Protein AF-A0A3A4J4P0-F1 (afdb_monomer)

pLDDT: mean 87.92, std 12.77, range [47.03, 98.0]

Secondary structure (DSSP, 8-state):
---HHHHHHHHHHHHHHHHHHHHHHHHHHHHHHHHHHHHHHS-TTHHHHHHHHHHHHHHHHHHHHHHHHHHHHHHHHHHHHT-

Solvent-accessible surface area (backbone atoms only — not comparable to full-atom values): 4431 Å² total; per-residue (Å²): 142,89,75,64,69,62,55,56,52,55,49,52,50,53,50,51,50,60,53,46,51,52,43,49,52,41,35,53,52,28,32,51,50,13,46,54,50,11,65,74,72,70,47,67,66,53,42,23,53,50,21,38,52,54,19,53,52,54,24,50,55,54,49,52,54,52,50,52,52,51,54,53,50,56,55,55,52,57,62,59,77,77,109

Nearest PDB structures (foldseek):
  8yy0-assembly1_U  TM=5.363E-01  e=6.688E+00  Thermus thermophilus HB8
  6r0y-assembly1_T  TM=4.486E-01  e=5.851E+00  Thermus thermophilus HB8
  8yxz-assembly1_U  TM=4.943E-01  e=8.173E+00  Thermus thermophilus HB8
  6s1k-assembly1_K  TM=3.871E-01  e=5.472E+00  Escherichia coli str. K-12 substr. MG1655star

Structure (mmCIF, N/CA/C/O backbone):
data_AF-A0A3A4J4P0-F1
#
_entry.id   AF-A0A3A4J4P0-F1
#
loop_
_atom_site.group_PDB
_atom_site.id
_atom_site.type_symbol
_atom_site.label_atom_id
_atom_site.label_alt_id
_atom_site.label_comp_id
_atom_site.label_asym_id
_atom_site.label_entity_id
_atom_site.label_seq_id
_atom_site.pdbx_PDB_ins_code
_atom_site.Cartn_x
_atom_site.Cartn_y
_atom_site.Cartn_z
_atom_site.occupancy
_atom_site.B_iso_or_equiv
_atom_site.auth_seq_id
_atom_site.auth_comp_id
_atom_site.auth_asym_id
_atom_site.auth_atom_id
_atom_site.pdbx_PDB_model_num
ATOM 1 N N . MET A 1 1 ? 6.044 -13.692 -38.583 1.00 49.97 1 MET A N 1
ATOM 2 C CA . MET A 1 1 ? 6.691 -12.826 -37.575 1.00 49.97 1 MET A CA 1
ATOM 3 C C . MET A 1 1 ? 5.599 -12.310 -36.647 1.00 49.97 1 MET A C 1
ATOM 5 O O . MET A 1 1 ? 4.917 -11.377 -37.024 1.00 49.97 1 MET A O 1
ATOM 9 N N . GLU A 1 2 ? 5.357 -12.953 -35.497 1.00 47.03 2 GLU A N 1
ATOM 10 C CA . GLU A 1 2 ? 4.310 -12.514 -34.550 1.00 47.03 2 GLU A CA 1
ATOM 11 C C . GLU A 1 2 ? 4.574 -13.072 -33.132 1.00 47.03 2 GLU A C 1
ATOM 13 O O . GLU A 1 2 ? 3.868 -13.934 -32.617 1.00 47.03 2 GLU A O 1
ATOM 18 N N . LYS A 1 3 ? 5.681 -12.650 -32.504 1.00 47.91 3 LYS A N 1
ATOM 19 C CA . LYS A 1 3 ? 6.047 -13.048 -31.124 1.00 47.91 3 LYS A CA 1
ATOM 20 C C . LYS A 1 3 ? 6.220 -11.865 -30.156 1.00 47.91 3 LYS A C 1
ATOM 22 O O . LYS A 1 3 ? 6.745 -12.057 -29.068 1.00 47.91 3 LYS A O 1
ATOM 27 N N . ASN A 1 4 ? 5.732 -10.672 -30.506 1.00 55.78 4 ASN A N 1
ATOM 28 C CA . ASN A 1 4 ? 5.904 -9.462 -29.682 1.00 55.78 4 ASN A CA 1
ATOM 29 C C . ASN A 1 4 ? 4.699 -9.116 -28.783 1.00 55.78 4 ASN A C 1
ATOM 31 O O . ASN A 1 4 ? 4.868 -8.413 -27.795 1.00 55.78 4 ASN A O 1
ATOM 35 N N . GLY A 1 5 ? 3.492 -9.629 -29.060 1.00 57.56 5 GLY A N 1
ATOM 36 C CA . GLY A 1 5 ? 2.308 -9.328 -28.235 1.00 57.56 5 GLY A CA 1
ATOM 37 C C . GLY A 1 5 ? 2.292 -10.051 -26.882 1.00 57.56 5 GLY A C 1
ATOM 38 O O . GLY A 1 5 ? 1.864 -9.495 -25.873 1.00 57.56 5 GLY A O 1
ATOM 39 N N . LYS A 1 6 ? 2.811 -11.286 -26.836 1.00 61.62 6 LYS A N 1
ATOM 40 C CA . LYS A 1 6 ? 2.837 -12.087 -25.602 1.00 61.62 6 LYS A CA 1
ATOM 41 C C . LYS A 1 6 ? 3.803 -11.486 -24.577 1.00 61.62 6 LYS A C 1
ATOM 43 O O . LYS A 1 6 ? 3.446 -11.370 -23.413 1.00 61.62 6 LYS A O 1
ATOM 48 N N . THR A 1 7 ? 4.996 -11.067 -24.996 1.00 71.75 7 THR A N 1
ATOM 49 C CA . THR A 1 7 ? 6.042 -10.561 -24.090 1.00 71.75 7 THR A CA 1
ATOM 50 C C . THR A 1 7 ? 5.627 -9.274 -23.376 1.00 71.75 7 THR A C 1
ATOM 52 O O . THR A 1 7 ? 5.771 -9.203 -22.157 1.00 71.75 7 THR A O 1
ATOM 55 N N . GLY A 1 8 ? 5.026 -8.318 -24.092 1.00 84.12 8 GLY A N 1
ATOM 56 C C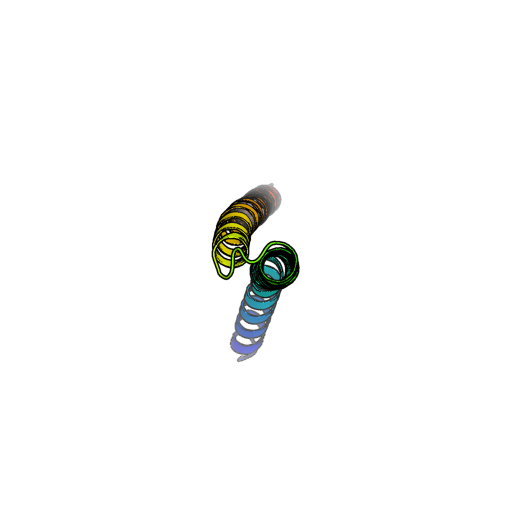A . GLY A 1 8 ? 4.533 -7.070 -23.499 1.00 84.12 8 GLY A CA 1
ATOM 57 C C . GLY A 1 8 ? 3.402 -7.283 -22.488 1.00 84.12 8 GLY A C 1
ATOM 58 O O . GLY A 1 8 ? 3.418 -6.692 -21.409 1.00 84.12 8 GLY A O 1
ATOM 59 N N . PHE A 1 9 ? 2.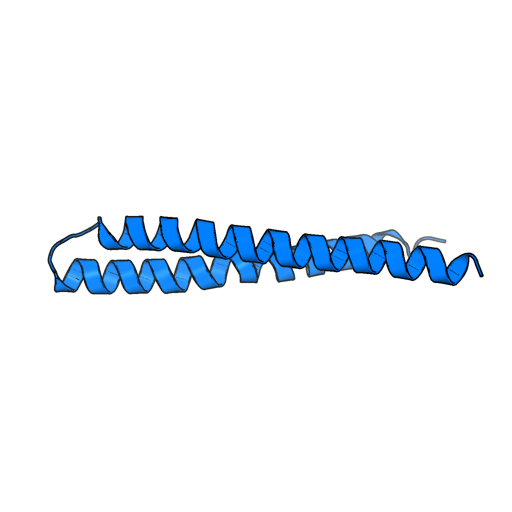457 -8.182 -22.784 1.00 89.31 9 PHE A N 1
ATOM 60 C CA . PHE A 1 9 ? 1.372 -8.515 -21.856 1.00 89.31 9 PHE A CA 1
ATOM 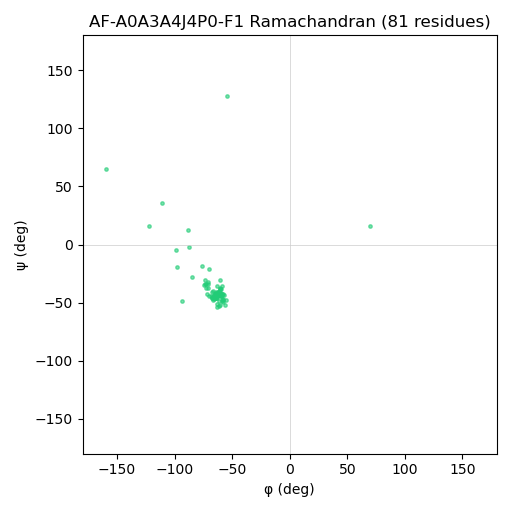61 C C . PHE A 1 9 ? 1.890 -9.172 -20.568 1.00 89.31 9 PHE A C 1
ATOM 63 O O . PHE A 1 9 ? 1.515 -8.756 -19.474 1.00 89.31 9 PHE A O 1
ATOM 70 N N . TRP A 1 10 ? 2.796 -10.152 -20.676 1.00 89.56 10 TRP A N 1
ATOM 71 C CA . TRP A 1 10 ? 3.394 -10.802 -19.502 1.00 89.56 10 TRP A CA 1
ATOM 72 C C . TRP A 1 10 ? 4.214 -9.827 -18.649 1.00 89.56 10 TRP A C 1
ATOM 74 O O . TRP A 1 10 ? 4.185 -9.912 -17.422 1.00 89.56 10 TRP A O 1
ATOM 84 N N . GLN A 1 11 ? 4.907 -8.873 -19.276 1.00 87.56 11 GLN A N 1
ATOM 85 C CA . GLN A 1 11 ? 5.647 -7.825 -18.569 1.00 87.56 11 GLN A CA 1
ATOM 86 C C . GLN A 1 11 ? 4.711 -6.861 -17.837 1.00 87.56 11 GLN A C 1
ATOM 88 O O . GLN A 1 11 ? 4.928 -6.588 -16.657 1.00 87.56 11 GLN A O 1
ATOM 93 N N . ALA A 1 12 ? 3.643 -6.398 -18.492 1.00 88.81 12 ALA A N 1
ATOM 94 C CA . ALA A 1 12 ? 2.633 -5.555 -17.858 1.00 88.81 12 ALA A CA 1
ATOM 95 C C . ALA A 1 12 ? 1.949 -6.276 -16.685 1.00 88.81 12 ALA A C 1
ATOM 97 O O . ALA A 1 12 ? 1.770 -5.688 -15.619 1.00 88.81 12 ALA A O 1
ATOM 98 N N . LEU A 1 13 ? 1.636 -7.564 -16.848 1.00 93.31 13 LEU A N 1
ATOM 99 C CA . LEU A 1 13 ? 1.049 -8.388 -15.795 1.00 93.31 13 LEU A CA 1
ATOM 100 C C . LEU A 1 13 ? 2.005 -8.566 -14.608 1.00 93.31 13 LEU A C 1
ATOM 102 O O . LEU A 1 13 ? 1.592 -8.405 -13.462 1.00 93.31 13 LEU A O 1
ATOM 106 N N . SER A 1 14 ? 3.288 -8.838 -14.863 1.00 90.62 14 SER A N 1
ATOM 107 C CA . SER A 1 14 ? 4.304 -8.925 -13.807 1.00 90.62 14 SER A CA 1
ATOM 108 C C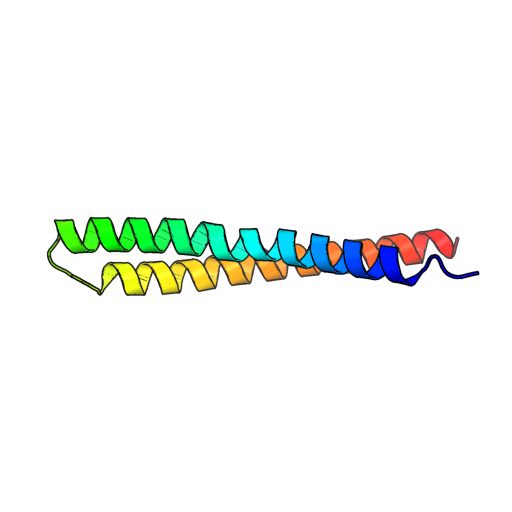 . SER A 1 14 ? 4.453 -7.606 -13.047 1.00 90.62 14 SER A C 1
ATOM 110 O O . SER A 1 14 ? 4.622 -7.615 -11.829 1.00 90.62 14 SER A O 1
ATOM 112 N N . LEU A 1 15 ? 4.378 -6.473 -13.749 1.00 89.94 15 LEU A N 1
ATOM 113 C CA . LEU A 1 15 ? 4.455 -5.147 -13.140 1.00 89.94 15 LEU A CA 1
ATOM 114 C C . LEU A 1 15 ? 3.229 -4.867 -12.259 1.00 89.94 15 LEU A C 1
ATOM 116 O O . LEU A 1 15 ? 3.357 -4.422 -11.119 1.00 89.94 15 LEU A O 1
ATOM 120 N N . ALA A 1 16 ? 2.037 -5.176 -12.775 1.00 91.19 16 ALA A N 1
ATOM 121 C CA . ALA A 1 16 ? 0.786 -5.053 -12.037 1.00 91.19 16 ALA A CA 1
ATOM 122 C C . ALA A 1 16 ? 0.788 -5.925 -10.776 1.00 91.19 16 ALA A C 1
ATOM 124 O O . ALA A 1 16 ? 0.327 -5.486 -9.727 1.00 91.19 16 ALA A O 1
ATOM 125 N N . TRP A 1 17 ? 1.358 -7.128 -10.852 1.00 94.19 17 TRP A N 1
ATOM 126 C CA . TRP A 1 17 ? 1.513 -8.030 -9.713 1.00 94.19 17 TRP A CA 1
ATOM 127 C C . TRP A 1 17 ? 2.447 -7.463 -8.641 1.00 94.19 17 TRP A C 1
ATOM 129 O O . TRP A 1 17 ? 2.109 -7.447 -7.457 1.00 94.19 17 TRP A O 1
ATOM 139 N N . GLU A 1 18 ? 3.601 -6.931 -9.055 1.00 90.88 18 GLU A N 1
ATOM 140 C CA . GLU A 1 18 ? 4.562 -6.318 -8.139 1.00 90.88 18 GLU A CA 1
ATOM 141 C C . GLU A 1 18 ? 3.949 -5.124 -7.394 1.00 90.88 18 GLU A C 1
ATOM 143 O O . GLU A 1 18 ? 4.105 -5.006 -6.178 1.00 90.88 18 GLU A O 1
ATOM 148 N N . PHE A 1 19 ? 3.210 -4.262 -8.095 1.00 91.69 19 PHE A N 1
ATOM 149 C CA . PHE A 1 19 ? 2.506 -3.146 -7.463 1.00 91.69 19 PHE A CA 1
ATOM 150 C C . PHE A 1 19 ? 1.289 -3.587 -6.651 1.00 91.69 19 PHE A C 1
ATOM 152 O O . PHE A 1 19 ? 1.026 -3.017 -5.591 1.00 91.69 19 PHE A O 1
ATOM 159 N N . GLY A 1 20 ? 0.591 -4.631 -7.094 1.00 94.19 20 GLY A N 1
ATOM 160 C CA . GLY A 1 20 ? -0.560 -5.199 -6.404 1.00 94.19 20 GLY A CA 1
ATOM 161 C C . GLY A 1 20 ? -0.224 -5.584 -4.969 1.00 94.19 20 GLY A C 1
ATOM 162 O O . GLY A 1 20 ? -0.920 -5.169 -4.047 1.00 94.19 20 GLY A O 1
ATOM 163 N N . TYR A 1 21 ? 0.890 -6.283 -4.745 1.00 95.06 21 TYR A N 1
ATOM 164 C CA . TYR A 1 21 ? 1.302 -6.650 -3.388 1.00 95.06 21 TYR A CA 1
ATOM 165 C C . TYR A 1 21 ? 1.794 -5.483 -2.541 1.00 95.06 21 TYR A C 1
ATOM 167 O O . TYR A 1 21 ? 1.553 -5.470 -1.336 1.00 95.06 21 TYR A O 1
ATOM 175 N N . VAL A 1 22 ? 2.447 -4.492 -3.151 1.00 94.69 22 VAL A N 1
ATOM 176 C CA . VAL A 1 22 ? 2.896 -3.278 -2.446 1.00 94.69 22 VAL A CA 1
ATOM 177 C C . VAL A 1 22 ? 1.720 -2.523 -1.838 1.00 94.69 22 VAL A C 1
ATOM 179 O O . VAL A 1 22 ? 1.888 -1.893 -0.802 1.00 94.69 22 VAL A O 1
ATOM 182 N N . ILE A 1 23 ? 0.546 -2.608 -2.464 1.00 95.19 23 ILE A N 1
ATOM 183 C CA . ILE A 1 23 ? -0.679 -1.947 -2.015 1.00 95.19 23 ILE A CA 1
ATOM 184 C C . ILE A 1 23 ? -1.511 -2.881 -1.126 1.00 95.19 23 ILE A C 1
ATOM 186 O O . ILE A 1 23 ? -1.929 -2.501 -0.035 1.00 95.19 23 ILE A O 1
ATOM 190 N N . ALA A 1 24 ? -1.744 -4.120 -1.563 1.00 96.94 24 ALA A N 1
ATOM 191 C CA . ALA A 1 24 ? -2.638 -5.047 -0.875 1.00 96.94 24 ALA A CA 1
ATOM 192 C C . ALA A 1 24 ? -2.104 -5.477 0.497 1.00 96.94 24 ALA A C 1
ATOM 194 O O . ALA A 1 24 ? -2.879 -5.555 1.450 1.00 96.94 24 ALA A O 1
ATOM 195 N N . ILE A 1 25 ? -0.794 -5.733 0.619 1.00 97.12 25 ILE A N 1
ATOM 196 C CA . ILE A 1 25 ? -0.202 -6.227 1.869 1.00 97.12 25 ILE A CA 1
ATOM 197 C C . ILE A 1 25 ? -0.370 -5.200 3.002 1.00 97.12 25 ILE A C 1
ATOM 199 O O . ILE A 1 25 ? -0.941 -5.569 4.031 1.00 97.12 25 ILE A O 1
ATOM 203 N N . PRO A 1 26 ? 0.039 -3.922 2.849 1.00 96.50 26 PRO A N 1
ATOM 204 C CA . PRO A 1 26 ? -0.198 -2.918 3.881 1.00 96.50 26 PRO A CA 1
ATOM 205 C C . PRO A 1 26 ? -1.685 -2.757 4.205 1.00 96.50 26 PRO A C 1
ATOM 207 O O . PRO A 1 26 ? -2.036 -2.735 5.383 1.00 96.50 26 PRO A O 1
ATOM 210 N N . ILE A 1 27 ? -2.568 -2.727 3.196 1.00 97.38 27 ILE A N 1
ATOM 211 C CA . ILE A 1 27 ? -4.001 -2.487 3.433 1.00 97.38 27 ILE A CA 1
ATOM 212 C C . ILE A 1 27 ? -4.573 -3.590 4.308 1.00 97.38 27 ILE A C 1
ATOM 214 O O . ILE A 1 27 ? -5.218 -3.298 5.311 1.00 97.38 27 ILE A O 1
ATOM 218 N N . VAL A 1 28 ? -4.306 -4.851 3.968 1.00 97.75 28 VAL A N 1
ATOM 219 C CA . VAL A 1 28 ? -4.808 -5.993 4.736 1.00 97.75 28 VAL A CA 1
ATOM 220 C C . VAL A 1 28 ? -4.230 -5.988 6.149 1.00 97.75 28 VAL A C 1
ATOM 222 O O . VAL A 1 28 ? -4.986 -6.127 7.108 1.00 97.75 28 VAL A O 1
ATOM 225 N N . ILE A 1 29 ? -2.920 -5.776 6.303 1.00 98.00 29 ILE A N 1
ATOM 226 C CA . ILE A 1 29 ? -2.267 -5.776 7.619 1.00 98.00 29 ILE A CA 1
ATOM 227 C C . ILE A 1 29 ? -2.844 -4.675 8.515 1.00 98.00 29 ILE A C 1
ATOM 229 O O . ILE A 1 29 ? -3.289 -4.959 9.629 1.00 98.00 29 ILE A O 1
ATOM 233 N N . PHE A 1 30 ? -2.877 -3.429 8.040 1.00 97.69 30 PHE A N 1
ATOM 234 C CA . PHE A 1 30 ? -3.323 -2.297 8.849 1.00 97.69 30 PHE A CA 1
ATOM 235 C C . PHE A 1 30 ? -4.836 -2.274 9.057 1.00 97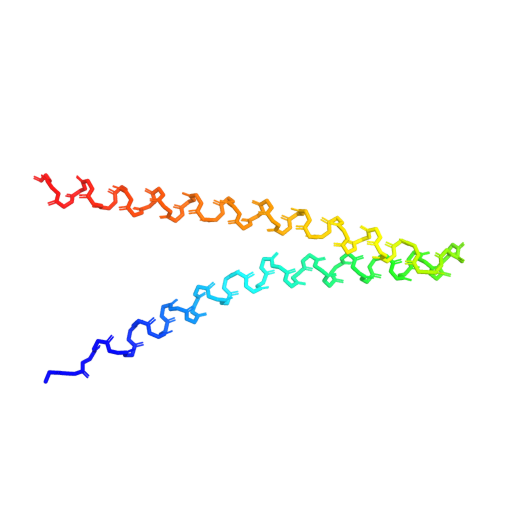.69 30 PHE A C 1
ATOM 237 O O . PHE A 1 30 ? -5.280 -1.892 10.138 1.00 97.69 30 PHE A O 1
ATOM 244 N N . ALA A 1 31 ? -5.637 -2.720 8.086 1.00 96.19 31 ALA A N 1
ATOM 245 C CA . ALA A 1 31 ? -7.081 -2.834 8.271 1.00 96.19 31 ALA A CA 1
ATOM 246 C C . ALA A 1 31 ? -7.432 -3.923 9.294 1.00 96.19 31 ALA A C 1
ATOM 248 O O . ALA A 1 31 ? -8.305 -3.710 10.135 1.00 96.19 31 ALA A O 1
ATOM 249 N N . LEU A 1 32 ? -6.744 -5.074 9.267 1.00 97.06 32 LEU A N 1
ATOM 250 C CA . LEU A 1 32 ? -6.946 -6.129 10.263 1.00 97.06 32 LEU A CA 1
ATOM 251 C C . LEU A 1 32 ? -6.500 -5.678 11.654 1.00 97.06 32 LEU A C 1
ATOM 253 O O . LEU A 1 32 ? -7.261 -5.841 12.606 1.00 97.06 32 LEU A O 1
ATOM 257 N N . LEU A 1 33 ? -5.317 -5.067 11.770 1.00 96.81 33 LEU A N 1
ATOM 258 C CA . LEU A 1 33 ? -4.846 -4.481 13.027 1.00 96.81 33 LEU A CA 1
ATOM 259 C C . LEU A 1 33 ? -5.841 -3.448 13.559 1.00 96.81 33 LEU A C 1
ATOM 261 O O . LEU A 1 33 ? -6.303 -3.574 14.691 1.00 96.81 33 LEU A O 1
ATOM 265 N N . GLY A 1 34 ? -6.231 -2.483 12.727 1.00 95.50 34 GLY A N 1
ATOM 266 C CA . GLY A 1 34 ? -7.196 -1.450 13.088 1.00 95.50 34 GLY A CA 1
ATOM 267 C C . GLY A 1 34 ? -8.524 -2.044 13.551 1.00 95.50 34 GLY A C 1
ATOM 268 O O . GLY A 1 34 ? -9.024 -1.658 14.601 1.00 95.50 34 GLY A O 1
ATOM 269 N N . ARG A 1 35 ? -9.039 -3.072 12.859 1.00 95.25 35 ARG A N 1
ATOM 270 C CA . ARG A 1 35 ? -10.270 -3.776 13.250 1.00 95.25 35 ARG A CA 1
ATOM 271 C C . ARG A 1 35 ? -10.151 -4.495 14.593 1.00 95.25 35 ARG A C 1
ATOM 273 O O . ARG A 1 35 ? -11.108 -4.506 15.366 1.00 95.25 35 ARG A O 1
ATOM 280 N N . ILE A 1 36 ? -9.021 -5.149 14.858 1.00 95.38 36 ILE A N 1
ATOM 281 C CA . ILE A 1 36 ? -8.796 -5.867 16.120 1.00 95.38 36 ILE A CA 1
ATOM 282 C C . ILE A 1 36 ? -8.727 -4.869 17.277 1.00 95.38 36 ILE A C 1
ATOM 284 O O . ILE A 1 36 ? -9.361 -5.085 18.311 1.00 95.38 36 ILE A O 1
ATOM 288 N N . LEU A 1 37 ? -8.009 -3.761 17.093 1.00 94.12 37 LEU A N 1
ATOM 289 C CA . LEU A 1 37 ? -7.922 -2.701 18.092 1.00 94.12 37 LEU A CA 1
ATOM 290 C C . LEU A 1 37 ? -9.284 -2.029 18.312 1.00 94.12 37 LEU A C 1
ATOM 292 O O . LEU A 1 37 ? -9.689 -1.850 19.457 1.00 94.12 37 LEU A O 1
ATOM 296 N N . ASP A 1 38 ? -10.027 -1.752 17.242 1.00 93.06 38 ASP A N 1
ATOM 297 C CA . ASP A 1 38 ? -11.370 -1.173 17.312 1.00 93.06 38 ASP A CA 1
ATOM 298 C C . ASP A 1 38 ? -12.354 -2.035 18.108 1.00 93.06 38 ASP A C 1
ATOM 300 O O . ASP A 1 38 ? -13.200 -1.504 18.829 1.00 93.06 38 ASP A O 1
ATOM 304 N N . LYS A 1 39 ? -12.240 -3.367 18.013 1.00 92.81 39 LYS A N 1
ATOM 305 C CA . LYS A 1 39 ? -13.015 -4.293 18.852 1.00 92.81 39 LYS A CA 1
ATOM 306 C C . LYS A 1 39 ? -12.560 -4.279 20.308 1.00 92.81 39 LYS A C 1
ATOM 308 O O . LYS A 1 39 ? -13.394 -4.406 21.196 1.00 92.81 39 LYS A O 1
ATOM 313 N N . LYS A 1 40 ? -11.254 -4.152 20.556 1.00 93.25 40 LYS A N 1
ATOM 314 C CA . LYS A 1 40 ? -10.682 -4.191 21.909 1.00 93.25 40 LYS A CA 1
ATOM 315 C C . LYS A 1 40 ? -10.978 -2.919 22.708 1.00 93.25 40 LYS A C 1
ATOM 317 O O . LYS A 1 40 ? -11.219 -3.009 23.905 1.00 93.25 40 LYS A O 1
ATOM 322 N N . PHE A 1 41 ? -10.957 -1.758 22.057 1.00 92.81 41 PHE A N 1
ATOM 323 C CA . PHE A 1 41 ? -11.149 -0.453 22.698 1.00 92.81 41 PHE A CA 1
ATOM 324 C C . PHE A 1 41 ? -12.571 0.105 22.555 1.00 92.81 41 PHE A C 1
ATOM 326 O O . PHE A 1 41 ? -12.867 1.154 23.117 1.00 92.81 41 PHE A O 1
ATOM 333 N N . GLY A 1 42 ? -13.453 -0.566 21.806 1.00 89.19 42 GLY A N 1
ATOM 334 C CA . GLY A 1 42 ? -14.809 -0.071 21.548 1.00 89.19 42 GLY A CA 1
ATOM 335 C C . GLY A 1 42 ? -14.853 1.160 20.636 1.00 89.19 42 GLY A C 1
ATOM 336 O O . GLY A 1 42 ? -15.876 1.828 20.561 1.00 89.19 42 GLY A O 1
ATOM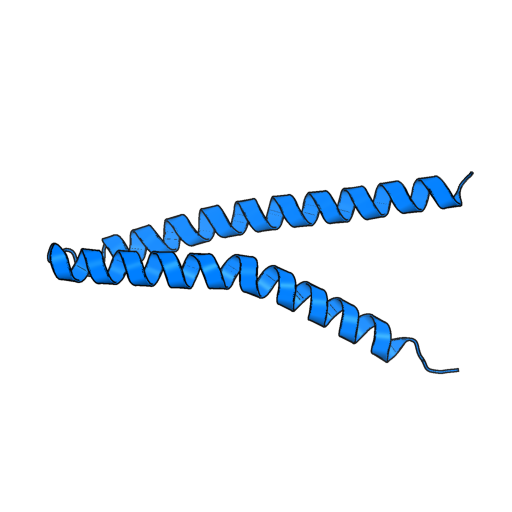 337 N N . THR A 1 43 ? -13.764 1.458 19.924 1.00 87.69 43 THR A N 1
ATOM 338 C CA . THR A 1 43 ? -13.617 2.636 19.049 1.00 87.69 43 THR A CA 1
ATOM 339 C C . THR A 1 43 ? -14.089 2.391 17.616 1.00 87.69 43 THR A C 1
ATOM 341 O O . THR A 1 43 ? -13.809 3.195 16.730 1.00 87.69 43 THR A O 1
ATOM 344 N N . SER A 1 44 ? -14.791 1.282 17.357 1.00 84.31 44 SER A N 1
ATOM 345 C CA . SER A 1 44 ? -15.207 0.898 16.003 1.00 84.31 44 SER A CA 1
ATOM 346 C C . SER A 1 44 ? -16.000 2.016 15.297 1.00 84.31 44 SER A C 1
ATOM 348 O O . SER A 1 44 ? -17.010 2.445 15.857 1.00 84.31 44 SER A O 1
ATOM 350 N N . PRO A 1 45 ? -15.633 2.449 14.066 1.00 88.00 45 PRO A N 1
ATOM 351 C CA . PRO A 1 45 ? -14.556 1.963 13.186 1.00 88.00 45 PRO A CA 1
ATOM 352 C C . PRO A 1 45 ? -13.379 2.958 13.004 1.00 88.00 45 PRO A C 1
ATOM 354 O O . PRO A 1 45 ? -12.847 3.094 11.899 1.00 88.00 45 PRO A O 1
ATOM 357 N N . TRP A 1 46 ? -12.996 3.716 14.036 1.00 94.56 46 TRP A N 1
ATOM 358 C CA . TRP A 1 46 ? -11.996 4.787 13.911 1.00 94.56 46 TRP A CA 1
ATOM 359 C C . TRP A 1 46 ? -10.566 4.281 13.676 1.00 94.56 46 TRP A C 1
ATOM 361 O O . TRP A 1 46 ? -9.864 4.820 12.817 1.00 94.56 46 TRP A O 1
ATOM 371 N N . LEU A 1 47 ? -10.113 3.251 14.399 1.00 92.88 47 LEU A N 1
ATOM 372 C CA . LEU A 1 47 ? -8.745 2.728 14.263 1.00 92.88 47 LEU A CA 1
ATOM 373 C C . LEU A 1 47 ? -8.564 1.939 12.967 1.00 92.88 47 LEU A C 1
ATOM 375 O O . LEU A 1 47 ? -7.482 1.963 12.383 1.00 92.88 47 LEU A O 1
ATOM 379 N N . LEU A 1 48 ? -9.619 1.290 12.472 1.00 94.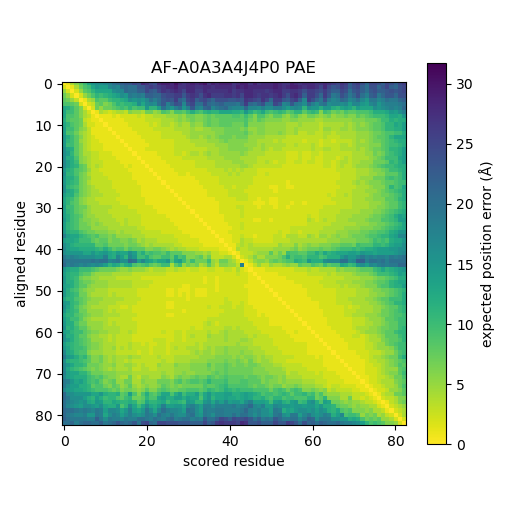62 48 LEU A N 1
ATOM 380 C CA . LEU A 1 48 ? -9.662 0.726 11.127 1.00 94.62 48 LEU A CA 1
ATOM 381 C C 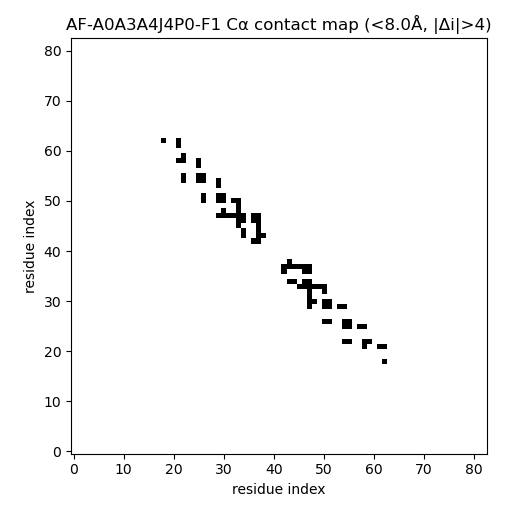. LEU A 1 48 ? -9.437 1.816 10.080 1.00 94.62 48 LEU A C 1
ATOM 383 O O . LEU A 1 48 ? -8.594 1.647 9.198 1.00 94.62 48 LEU A O 1
ATOM 387 N N . LEU A 1 49 ? -10.153 2.938 10.185 1.00 96.50 49 LEU A N 1
ATOM 388 C CA . LEU A 1 49 ? -10.047 4.029 9.217 1.00 96.50 49 LEU A CA 1
ATOM 389 C C . LEU A 1 49 ? -8.650 4.666 9.239 1.00 96.50 49 LEU A C 1
ATOM 391 O O . LEU A 1 49 ? -8.049 4.881 8.185 1.00 96.50 49 LEU A O 1
ATOM 395 N N . ALA A 1 50 ? -8.098 4.879 10.436 1.00 96.31 50 ALA A N 1
ATOM 396 C CA . ALA A 1 50 ? -6.723 5.334 10.616 1.00 96.31 50 ALA A CA 1
ATOM 397 C C . ALA A 1 50 ? -5.708 4.340 10.022 1.00 96.31 50 ALA A C 1
ATOM 399 O O . ALA A 1 50 ? -4.782 4.748 9.323 1.00 96.31 50 ALA A O 1
ATOM 400 N N . GLY A 1 51 ? -5.905 3.036 10.235 1.00 96.31 51 GLY A N 1
ATOM 401 C CA . GLY A 1 51 ? -5.064 1.987 9.659 1.00 96.31 51 GLY A CA 1
ATOM 402 C C . GLY A 1 51 ? -5.070 1.997 8.128 1.00 96.31 51 GLY A C 1
ATOM 403 O O . GLY A 1 51 ? -4.010 1.928 7.507 1.00 96.31 51 GLY A O 1
ATOM 404 N N . ILE A 1 52 ? -6.240 2.154 7.503 1.00 97.12 52 ILE A N 1
ATOM 405 C CA . ILE A 1 52 ? -6.348 2.275 6.041 1.00 97.12 52 ILE A CA 1
ATOM 406 C C . ILE A 1 52 ? -5.610 3.524 5.541 1.00 97.12 52 ILE A C 1
ATOM 408 O O . ILE A 1 52 ? -4.845 3.432 4.581 1.00 97.12 52 ILE A O 1
ATOM 412 N N . LEU A 1 53 ? -5.775 4.672 6.205 1.00 97.69 53 LEU A N 1
ATOM 413 C CA . LEU A 1 53 ? -5.055 5.907 5.872 1.00 97.69 53 LEU A CA 1
ATOM 414 C C . LEU A 1 53 ? -3.533 5.721 5.942 1.00 97.69 53 LEU A C 1
ATOM 416 O O . LEU A 1 53 ? -2.827 6.035 4.984 1.00 97.69 53 LEU A O 1
ATOM 420 N N . ILE A 1 54 ? -3.029 5.147 7.038 1.00 97.06 54 ILE A N 1
ATOM 421 C CA . ILE A 1 54 ? -1.601 4.844 7.220 1.00 97.06 54 ILE A CA 1
ATOM 422 C C . ILE A 1 54 ? -1.107 3.905 6.116 1.00 97.06 54 ILE A C 1
ATOM 424 O O . ILE A 1 54 ? -0.052 4.133 5.521 1.00 97.06 54 ILE A O 1
ATOM 428 N N . SER A 1 55 ? -1.891 2.881 5.789 1.00 97.00 55 SER A N 1
ATOM 429 C CA . SER A 1 55 ? -1.571 1.951 4.715 1.00 97.00 55 SER A CA 1
ATOM 430 C C . SER A 1 55 ? -1.446 2.636 3.355 1.00 97.00 55 SER A C 1
ATOM 432 O O . SER A 1 55 ? -0.516 2.337 2.604 1.00 97.00 55 SER A O 1
ATOM 434 N N . ILE A 1 56 ? -2.366 3.544 3.016 1.00 96.88 56 ILE A N 1
ATOM 435 C CA . ILE A 1 56 ? -2.325 4.286 1.749 1.00 96.88 56 ILE A CA 1
ATOM 436 C C . ILE A 1 56 ? -1.044 5.114 1.668 1.00 96.88 56 ILE A C 1
ATOM 438 O O . ILE A 1 56 ? -0.374 5.095 0.634 1.00 96.88 56 ILE A O 1
ATOM 442 N N . LEU A 1 57 ? -0.661 5.788 2.757 1.00 97.62 57 LEU A N 1
ATOM 443 C CA . LEU A 1 57 ? 0.583 6.554 2.811 1.00 97.62 57 LEU A CA 1
ATOM 444 C C . LEU A 1 57 ? 1.797 5.646 2.583 1.00 97.62 57 LEU A C 1
ATOM 446 O O . LEU A 1 57 ? 2.589 5.900 1.676 1.00 97.62 57 LEU A O 1
ATOM 450 N N . ILE A 1 58 ? 1.909 4.548 3.336 1.00 96.25 58 ILE A N 1
ATOM 451 C CA . ILE A 1 58 ? 3.025 3.594 3.222 1.00 96.25 58 ILE A CA 1
ATOM 452 C C . ILE A 1 58 ? 3.110 3.012 1.809 1.00 96.25 58 ILE A C 1
ATOM 454 O O . ILE A 1 58 ? 4.185 2.996 1.203 1.00 96.25 58 ILE A O 1
ATOM 458 N N . SER A 1 59 ? 1.975 2.579 1.263 1.00 95.12 59 SER A N 1
ATOM 459 C CA . SER A 1 59 ? 1.892 2.023 -0.089 1.00 95.12 59 SER A CA 1
ATOM 460 C C . SER A 1 59 ? 2.305 3.056 -1.136 1.00 95.12 59 SER A C 1
ATOM 462 O O . SER A 1 59 ? 3.054 2.727 -2.052 1.00 95.12 59 SER A O 1
ATOM 464 N N . SER A 1 60 ? 1.892 4.318 -0.976 1.00 95.62 60 SER A N 1
ATOM 465 C CA . SER A 1 60 ? 2.253 5.407 -1.892 1.00 95.62 60 SER A CA 1
ATOM 466 C C . SER A 1 60 ? 3.758 5.670 -1.889 1.00 95.62 60 SER A C 1
ATOM 468 O O . SER A 1 60 ? 4.376 5.747 -2.952 1.00 95.62 60 SER A O 1
ATOM 470 N N . PHE A 1 61 ? 4.384 5.735 -0.709 1.00 96.19 61 PHE A N 1
ATOM 471 C CA . PHE A 1 61 ? 5.838 5.881 -0.611 1.00 96.19 61 PHE A CA 1
ATOM 472 C C . PHE A 1 61 ? 6.579 4.684 -1.220 1.00 96.19 61 PHE A C 1
ATOM 474 O O . PHE A 1 61 ? 7.536 4.872 -1.978 1.00 96.19 61 PHE A O 1
ATOM 481 N N . GLY A 1 62 ? 6.120 3.459 -0.946 1.00 93.75 62 GLY A N 1
ATOM 482 C CA . GLY A 1 62 ? 6.693 2.237 -1.515 1.00 93.75 62 GLY A CA 1
ATOM 483 C C . GLY A 1 62 ? 6.590 2.192 -3.041 1.00 93.75 62 GLY A C 1
ATOM 484 O O . GLY A 1 62 ? 7.552 1.831 -3.727 1.00 93.75 62 GLY A O 1
ATOM 485 N N . LEU A 1 63 ? 5.451 2.631 -3.577 1.00 94.12 63 LEU A N 1
ATOM 486 C CA . LEU A 1 63 ? 5.201 2.724 -5.008 1.00 94.12 63 LEU A CA 1
ATOM 487 C C . LEU A 1 63 ? 6.161 3.718 -5.670 1.00 94.12 63 LEU A C 1
ATOM 489 O O . LEU A 1 63 ? 6.863 3.357 -6.615 1.00 94.12 63 LEU A O 1
ATOM 493 N N . ILE A 1 64 ? 6.272 4.936 -5.128 1.00 94.12 64 ILE A N 1
ATOM 494 C CA . ILE A 1 64 ? 7.177 5.976 -5.643 1.00 94.12 64 ILE A CA 1
ATOM 495 C C . ILE A 1 64 ? 8.634 5.496 -5.626 1.00 94.12 64 ILE A C 1
ATOM 497 O O . ILE A 1 64 ? 9.367 5.712 -6.594 1.00 94.12 64 ILE A O 1
ATOM 501 N N . ALA A 1 65 ? 9.071 4.820 -4.559 1.00 92.88 65 ALA A N 1
ATOM 502 C CA . ALA A 1 65 ? 10.427 4.284 -4.464 1.00 92.88 65 ALA A CA 1
ATOM 503 C C . ALA A 1 65 ? 10.716 3.233 -5.552 1.00 92.88 65 ALA A C 1
ATOM 505 O O . ALA A 1 65 ? 11.772 3.276 -6.192 1.00 92.88 65 ALA A O 1
ATOM 506 N N . LYS A 1 66 ? 9.766 2.323 -5.811 1.00 90.06 66 LYS A N 1
ATOM 507 C CA . LYS A 1 66 ? 9.876 1.329 -6.891 1.00 90.06 66 LYS A CA 1
ATOM 508 C C . LYS A 1 66 ? 9.881 1.978 -8.272 1.00 90.06 66 LYS A C 1
ATOM 510 O O . LYS A 1 66 ? 10.748 1.648 -9.080 1.00 90.06 66 LYS A O 1
ATOM 515 N N . PHE A 1 67 ? 8.999 2.945 -8.516 1.00 90.12 67 PHE A N 1
ATOM 516 C CA . PHE A 1 67 ? 8.976 3.704 -9.768 1.00 90.12 67 PHE A CA 1
ATOM 517 C C . PHE A 1 67 ? 10.307 4.410 -10.031 1.00 90.12 67 PHE A C 1
ATOM 519 O O . PHE A 1 67 ? 10.879 4.258 -11.108 1.00 90.12 67 PHE A O 1
ATOM 526 N N . LYS A 1 68 ? 10.858 5.112 -9.034 1.00 92.25 68 LYS A N 1
ATOM 527 C CA . LYS A 1 68 ? 12.171 5.766 -9.153 1.00 92.25 68 LYS A CA 1
ATOM 528 C C . LYS A 1 68 ? 13.285 4.768 -9.464 1.00 92.25 68 LYS A C 1
ATOM 530 O O . LYS A 1 68 ? 14.133 5.041 -10.310 1.00 92.25 68 LYS A O 1
ATOM 535 N N . LYS A 1 69 ? 13.281 3.601 -8.813 1.00 89.56 69 LYS A N 1
ATOM 536 C CA . LYS A 1 69 ? 14.257 2.535 -9.084 1.00 89.56 69 LYS A CA 1
ATOM 537 C C . LYS A 1 69 ? 14.144 2.018 -10.521 1.00 89.56 69 LYS A C 1
ATOM 539 O O . LYS A 1 69 ? 15.170 1.797 -11.158 1.00 89.56 69 LYS A O 1
ATOM 544 N N . MET A 1 70 ? 12.922 1.858 -11.028 1.00 87.94 70 MET A N 1
ATOM 545 C CA . MET A 1 70 ? 12.670 1.420 -12.400 1.00 87.94 70 ME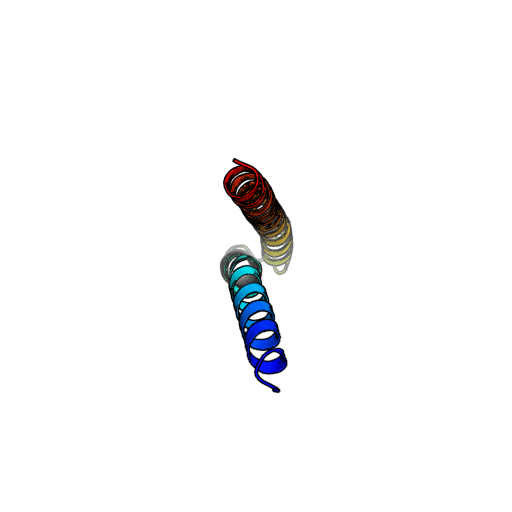T A CA 1
ATOM 546 C C . MET A 1 70 ? 13.137 2.461 -13.422 1.00 87.94 70 MET A C 1
ATOM 548 O O . MET A 1 70 ? 13.888 2.112 -14.326 1.00 87.94 70 MET A O 1
ATOM 552 N N . LEU A 1 71 ? 12.792 3.739 -13.230 1.00 89.31 71 LEU A N 1
ATOM 553 C CA . LEU A 1 71 ? 13.252 4.842 -14.085 1.00 89.31 71 LEU A CA 1
ATOM 554 C C . LEU A 1 71 ? 14.782 4.934 -14.124 1.00 89.31 71 LEU A C 1
ATOM 556 O O . LEU A 1 71 ? 15.369 4.985 -15.200 1.00 89.31 71 LEU A O 1
ATOM 560 N N . LYS A 1 72 ? 15.437 4.861 -12.958 1.00 90.69 72 LYS A N 1
ATOM 561 C CA . LYS A 1 72 ? 16.904 4.867 -12.872 1.00 90.69 72 LYS A CA 1
ATOM 562 C C . LYS A 1 72 ? 17.530 3.681 -13.608 1.00 90.69 72 LYS A C 1
ATOM 564 O O . LYS A 1 72 ? 18.583 3.830 -14.222 1.00 90.69 72 LYS A O 1
ATOM 569 N N . LYS A 1 73 ? 16.900 2.502 -13.543 1.00 87.25 73 LYS A N 1
ATOM 570 C CA . LYS A 1 73 ? 17.375 1.308 -14.251 1.00 87.25 73 LYS A CA 1
ATOM 571 C C . LYS A 1 73 ? 17.302 1.504 -15.768 1.00 87.25 73 LYS A C 1
ATOM 573 O O . LYS A 1 73 ? 18.294 1.249 -16.444 1.00 87.25 73 LYS A O 1
ATOM 578 N N . LEU A 1 74 ? 16.183 2.033 -16.267 1.00 86.38 74 LEU A N 1
ATOM 579 C CA . LEU A 1 74 ? 15.992 2.350 -17.687 1.00 86.38 74 LEU A CA 1
ATOM 580 C C . LEU A 1 74 ? 17.023 3.372 -18.191 1.00 86.38 74 LEU A C 1
ATOM 582 O O . LEU A 1 74 ? 17.624 3.167 -19.242 1.00 86.38 74 LEU A O 1
ATOM 586 N N . GLU A 1 75 ? 17.282 4.433 -17.421 1.00 87.25 75 GLU A N 1
ATOM 587 C CA . GLU A 1 75 ? 18.300 5.437 -17.760 1.00 87.25 75 GLU A CA 1
ATOM 588 C C . GLU A 1 75 ? 19.715 4.829 -17.809 1.00 87.25 75 GLU A C 1
ATOM 590 O O . GLU A 1 75 ? 20.505 5.127 -18.707 1.00 87.25 75 GLU A O 1
ATOM 595 N N . SER A 1 76 ? 20.040 3.943 -16.861 1.00 81.31 76 SER A N 1
ATOM 596 C CA . SER A 1 76 ? 21.357 3.303 -16.798 1.00 81.31 76 SER A CA 1
ATOM 597 C C . SER A 1 76 ? 21.607 2.274 -17.902 1.00 81.31 76 SER A C 1
ATOM 599 O O . SER A 1 76 ? 22.753 2.142 -18.331 1.00 81.31 76 SER A O 1
ATOM 601 N N . ASP A 1 77 ? 20.568 1.571 -18.365 1.00 81.81 77 ASP A N 1
ATOM 602 C CA . ASP A 1 77 ? 20.676 0.621 -19.480 1.00 81.81 77 ASP A CA 1
ATOM 603 C C . ASP A 1 77 ? 20.871 1.371 -20.808 1.00 81.81 77 ASP A C 1
ATOM 605 O O . ASP A 1 77 ? 21.779 1.041 -21.568 1.00 81.81 77 ASP A O 1
ATOM 609 N N . ASN A 1 78 ? 20.130 2.464 -21.033 1.00 81.38 78 ASN A N 1
ATOM 610 C CA . ASN A 1 78 ? 20.248 3.276 -22.250 1.00 81.38 78 ASN A CA 1
ATOM 611 C C . ASN A 1 78 ? 21.661 3.878 -22.427 1.00 81.38 78 ASN A C 1
ATOM 613 O O . ASN A 1 78 ? 22.223 3.886 -23.520 1.00 81.38 78 ASN A O 1
ATOM 617 N N . ARG A 1 79 ? 22.302 4.305 -21.328 1.00 74.56 79 ARG A N 1
ATOM 618 C CA . ARG A 1 79 ? 23.667 4.865 -21.357 1.00 74.56 79 ARG A CA 1
ATOM 619 C C . ARG A 1 79 ? 24.756 3.819 -21.674 1.00 74.56 79 ARG A C 1
ATOM 621 O O . ARG A 1 79 ? 25.856 4.205 -22.064 1.00 74.56 79 ARG A O 1
ATOM 628 N N . LYS A 1 80 ? 24.493 2.521 -21.476 1.00 70.75 80 LYS A N 1
ATOM 629 C CA . LYS A 1 80 ? 25.451 1.437 -21.772 1.00 70.75 80 LYS A CA 1
ATOM 630 C C . LYS A 1 80 ? 25.415 0.984 -23.230 1.00 70.75 80 LYS A C 1
ATOM 632 O O . LYS A 1 80 ? 26.443 0.543 -23.713 1.00 70.75 80 LYS A O 1
ATOM 637 N N . GLU A 1 81 ? 24.282 1.117 -23.917 1.00 67.81 81 GLU A N 1
ATOM 638 C CA . GLU A 1 81 ? 24.173 0.820 -25.357 1.00 67.81 81 GLU A CA 1
ATOM 639 C C . GLU A 1 81 ? 24.794 1.911 -26.249 1.00 67.81 81 GLU A C 1
ATOM 641 O O . GLU A 1 81 ? 25.098 1.656 -27.409 1.00 67.81 81 GLU A O 1
ATOM 646 N N . SER A 1 82 ? 25.002 3.125 -25.723 1.00 60.47 82 SER A N 1
ATOM 647 C CA . SER A 1 82 ? 25.582 4.261 -26.461 1.00 60.47 82 SER A CA 1
ATOM 648 C C . SER A 1 82 ? 27.124 4.335 -26.429 1.00 60.47 82 SER A C 1
ATOM 650 O O . SER A 1 82 ? 27.685 5.265 -27.016 1.00 60.47 82 SER A O 1
ATOM 652 N N . LYS A 1 83 ? 27.812 3.423 -25.731 1.00 50.75 83 LYS A N 1
ATOM 653 C CA . LYS A 1 83 ? 29.282 3.344 -25.648 1.00 50.75 83 LYS A CA 1
ATOM 654 C C . LYS A 1 83 ? 29.786 2.057 -26.276 1.00 50.75 83 LYS A C 1
ATOM 656 O O . LYS A 1 83 ? 30.858 2.130 -26.910 1.00 50.75 83 LYS A O 1
#

Radius of gyration: 19.28 Å; Cα contacts (8 Å, |Δi|>4): 48; chains: 1; bounding box: 44×20×60 Å

Mean predicted aligned error: 6.94 Å

Sequence (83 aa):
MEKNGKTGFWQALSLAWEFGYVIAIPIVIFALLGRILDKKFGTSPWLLLAGILISILISSFGLIAKFKKMLKKLESDNRKESK

Foldseek 3Di:
DDDPPVVVVVVVVVVCVVLVCLQVVQLVVLLVVQVVVCVVVVVPPVSSVVSNVVSVVSSVVVVVVVVVVVVVVVVVVVVVVVD